Protein AF-A0A5C9C6A8-F1 (afdb_monomer_lite)

Secondary structure (DSSP, 8-state):
-PPPP--PPPPPPPP-SEEEEEETTEEEEEEEE-TTT-SEEEEE-HHHHTTT--SSTTTS---TT-EE--SSS-HHHHTTS-HHHHTTS--HHHHHHHHHHHHHTT--GGG--HHHHHHHHTT-SSTTEEEES--PPP--------HHHHHHHHHHHHTT------

Sequence (166 aa):
MTARPTKARAATYKPVDVVNVYLWGKHIGAVALDPTWGYYVFEYTPAFVSLGLEPAPLQMPVRQGGTFMFTDLPEITFKRLPAMLADTLPDDFGNALIDRYMADKGLDKSKVTALDRLAYMGNRAMGALEYKPTRSPPRHKPSAIVLSELVSQARQAVEGTLVDDT

Structure (mmCIF, N/CA/C/O backbone):
data_AF-A0A5C9C6A8-F1
#
_entry.id   AF-A0A5C9C6A8-F1
#
loop_
_atom_site.group_PDB
_atom_site.id
_atom_site.type_symbol
_atom_site.label_atom_id
_atom_site.label_alt_id
_atom_site.label_comp_id
_atom_site.label_asym_id
_atom_site.label_entity_id
_atom_site.label_seq_id
_atom_site.pdbx_PDB_ins_code
_atom_site.Cartn_x
_atom_site.Cartn_y
_atom_site.Cartn_z
_atom_site.occupancy
_atom_site.B_iso_or_equiv
_atom_site.auth_seq_id
_atom_site.auth_comp_id
_atom_site.auth_asym_id
_atom_site.auth_atom_id
_atom_site.pdbx_PDB_model_num
ATOM 1 N N . MET A 1 1 ? 11.721 12.298 -46.763 1.00 41.38 1 MET A N 1
ATOM 2 C CA . MET A 1 1 ? 12.191 12.817 -45.459 1.00 41.38 1 MET A CA 1
ATOM 3 C C . MET A 1 1 ? 11.249 12.293 -44.386 1.00 41.38 1 MET A C 1
ATOM 5 O O . MET A 1 1 ? 10.160 12.823 -44.228 1.00 41.38 1 MET A O 1
ATOM 9 N N . THR A 1 2 ? 11.598 11.184 -43.741 1.00 40.84 2 THR A N 1
ATOM 10 C CA . THR A 1 2 ? 10.798 10.563 -42.676 1.00 40.84 2 THR A CA 1
ATOM 11 C C . THR A 1 2 ? 11.138 11.225 -41.342 1.00 40.84 2 THR A C 1
ATOM 13 O O . THR A 1 2 ? 12.296 11.256 -40.930 1.00 40.84 2 THR A O 1
ATOM 16 N N . ALA A 1 3 ? 10.133 11.822 -40.701 1.00 46.69 3 ALA A N 1
ATOM 17 C CA . ALA A 1 3 ? 10.282 12.501 -39.421 1.00 46.69 3 ALA A CA 1
ATOM 18 C C . ALA A 1 3 ? 10.628 11.493 -38.312 1.00 46.69 3 ALA A C 1
ATOM 20 O O . ALA A 1 3 ? 9.967 10.469 -38.148 1.00 46.69 3 ALA A O 1
ATOM 21 N N . ARG A 1 4 ? 11.686 11.799 -37.557 1.00 36.84 4 ARG A N 1
ATOM 22 C CA . ARG A 1 4 ? 12.142 11.048 -36.382 1.00 36.84 4 ARG A CA 1
ATOM 23 C C . ARG A 1 4 ? 11.081 11.178 -35.275 1.00 36.84 4 ARG A C 1
ATOM 25 O O . ARG A 1 4 ? 10.682 12.310 -35.000 1.00 36.84 4 ARG A O 1
ATOM 32 N N . PRO A 1 5 ? 10.621 10.093 -34.628 1.00 44.72 5 PRO A N 1
ATOM 33 C CA . PRO A 1 5 ? 9.641 10.212 -33.556 1.00 44.72 5 PRO A CA 1
ATOM 34 C C . PRO A 1 5 ? 10.267 10.954 -32.369 1.00 44.72 5 PRO A C 1
ATOM 36 O O . PRO A 1 5 ? 11.330 10.586 -31.864 1.00 44.72 5 PRO A O 1
ATOM 39 N N . THR A 1 6 ? 9.619 12.036 -31.948 1.00 43.19 6 THR A N 1
ATOM 40 C CA . THR A 1 6 ? 10.029 12.864 -30.813 1.00 43.19 6 THR A CA 1
ATOM 41 C C . THR A 1 6 ? 9.919 12.041 -29.531 1.00 43.19 6 THR A C 1
ATOM 43 O O . THR A 1 6 ? 8.824 11.647 -29.132 1.00 43.19 6 THR A O 1
ATOM 46 N N . LYS A 1 7 ? 11.059 11.756 -28.889 1.00 47.38 7 LYS A N 1
ATOM 47 C CA . LYS A 1 7 ? 11.141 11.026 -27.616 1.00 47.38 7 LYS A CA 1
ATOM 48 C C . LYS A 1 7 ? 10.287 11.765 -26.576 1.00 47.38 7 LYS A C 1
ATOM 50 O O . LYS A 1 7 ? 10.597 12.903 -26.225 1.00 47.38 7 LYS A O 1
ATOM 55 N N . ALA A 1 8 ? 9.191 11.149 -26.131 1.00 48.66 8 ALA A N 1
ATOM 56 C CA . ALA A 1 8 ? 8.322 11.728 -25.113 1.00 48.66 8 ALA A CA 1
ATOM 57 C C . ALA A 1 8 ? 9.151 12.013 -23.852 1.00 48.66 8 ALA A C 1
ATOM 59 O O . ALA A 1 8 ? 9.878 11.147 -23.364 1.00 48.66 8 ALA A O 1
ATOM 60 N N . ARG A 1 9 ? 9.082 13.252 -23.358 1.00 47.00 9 ARG A N 1
ATOM 61 C CA . ARG A 1 9 ? 9.788 13.704 -22.155 1.00 47.00 9 ARG A CA 1
ATOM 62 C C . ARG A 1 9 ? 9.377 12.785 -20.999 1.00 47.00 9 ARG A C 1
ATOM 64 O O . ARG A 1 9 ? 8.190 12.711 -20.686 1.00 47.00 9 ARG A O 1
ATOM 71 N N . ALA A 1 10 ? 10.328 12.056 -20.411 1.00 54.59 10 ALA A N 1
ATOM 72 C CA . ALA A 1 10 ? 10.054 11.177 -19.279 1.00 54.59 10 ALA A CA 1
ATOM 73 C C . ALA A 1 10 ? 9.423 12.011 -18.156 1.00 54.59 10 ALA A C 1
ATOM 75 O O . ALA A 1 10 ? 10.024 12.978 -17.686 1.00 54.59 10 ALA A O 1
ATOM 76 N N . ALA A 1 11 ? 8.181 11.693 -17.789 1.00 58.00 11 ALA A N 1
ATOM 77 C CA . ALA A 1 11 ? 7.506 12.349 -16.681 1.00 58.00 11 ALA A CA 1
ATOM 78 C C . ALA A 1 11 ? 8.340 12.138 -15.412 1.00 58.00 11 ALA A C 1
ATOM 80 O O . ALA A 1 11 ? 8.681 11.004 -15.083 1.00 58.00 11 ALA A O 1
ATOM 81 N N . THR A 1 12 ? 8.690 13.226 -14.726 1.00 67.38 12 THR A N 1
ATOM 82 C CA . THR A 1 12 ? 9.444 13.174 -13.472 1.00 67.38 12 THR A CA 1
ATOM 83 C C . THR A 1 12 ? 8.685 12.317 -12.465 1.00 67.38 12 THR A C 1
ATOM 85 O O . THR A 1 12 ? 7.532 12.606 -12.141 1.00 67.38 12 THR A O 1
ATOM 88 N N . TYR A 1 13 ? 9.321 11.249 -11.986 1.00 75.00 13 TYR A N 1
ATOM 89 C CA . TYR A 1 13 ? 8.756 10.403 -10.946 1.00 75.00 13 TYR A CA 1
ATOM 90 C C . TYR A 1 13 ? 8.493 11.229 -9.680 1.00 75.00 13 TYR A C 1
ATOM 92 O O . TYR A 1 13 ? 9.403 11.865 -9.150 1.00 75.00 13 TYR A O 1
ATOM 100 N N . LYS A 1 14 ? 7.254 11.221 -9.184 1.00 81.94 14 LYS A N 1
ATOM 101 C CA . LYS A 1 14 ? 6.888 11.845 -7.904 1.00 81.94 14 LYS A CA 1
ATOM 102 C C . LYS A 1 14 ? 6.821 10.746 -6.848 1.00 81.94 14 LYS A C 1
ATOM 104 O O . LYS A 1 14 ? 6.080 9.821 -7.108 1.00 81.94 14 LYS A O 1
ATOM 109 N N . PRO A 1 15 ? 7.487 10.785 -5.690 1.00 82.94 15 PRO A N 1
ATOM 110 C CA . PRO A 1 15 ? 7.317 9.763 -4.643 1.00 82.94 15 PRO A CA 1
ATOM 111 C C . PRO A 1 15 ? 5.859 9.584 -4.177 1.00 82.94 15 PRO A C 1
ATOM 113 O O . PRO A 1 15 ? 5.017 10.460 -4.411 1.00 82.94 15 PRO A O 1
ATOM 116 N N . VAL A 1 16 ? 5.525 8.422 -3.606 1.00 90.38 16 VAL A N 1
ATOM 117 C CA . VAL A 1 16 ? 4.230 8.196 -2.939 1.00 90.38 16 VAL A CA 1
ATOM 118 C C . VAL A 1 16 ? 4.396 8.364 -1.436 1.00 90.38 16 VAL A C 1
ATOM 120 O O . VAL A 1 16 ? 5.054 7.546 -0.806 1.00 90.38 16 VAL A O 1
ATOM 123 N N . ASP A 1 17 ? 3.747 9.374 -0.863 1.00 93.94 17 ASP A N 1
ATOM 124 C CA . ASP A 1 17 ? 3.800 9.612 0.588 1.00 93.94 17 ASP A CA 1
ATOM 125 C C . ASP A 1 17 ? 2.703 8.842 1.344 1.00 93.94 17 ASP A C 1
ATOM 127 O O . ASP A 1 17 ? 2.878 8.452 2.497 1.00 93.94 17 ASP A O 1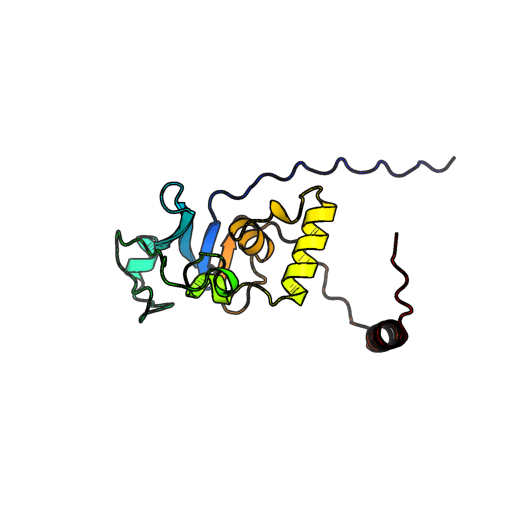
ATOM 131 N N . VAL A 1 18 ? 1.564 8.605 0.681 1.00 96.94 18 VAL A N 1
ATOM 132 C CA . VAL A 1 18 ? 0.394 7.907 1.230 1.00 96.94 18 VAL A CA 1
ATOM 133 C C . VAL A 1 18 ? -0.231 7.017 0.159 1.00 96.94 18 VAL A C 1
ATOM 135 O O . VAL A 1 18 ? -0.416 7.445 -0.986 1.00 96.94 18 VAL A O 1
ATOM 138 N N . VAL A 1 19 ? -0.609 5.798 0.544 1.00 97.88 19 VAL A N 1
ATOM 139 C CA . VAL A 1 19 ? -1.388 4.873 -0.286 1.00 97.88 19 VAL A CA 1
ATOM 140 C C . VAL A 1 19 ? -2.728 4.592 0.382 1.00 97.88 19 VAL A C 1
ATOM 142 O O . VAL A 1 19 ? -2.789 4.086 1.498 1.00 97.88 19 VAL A O 1
ATOM 145 N N . ASN A 1 20 ? -3.814 4.875 -0.330 1.00 98.00 20 ASN A N 1
ATOM 146 C CA . ASN A 1 20 ? -5.155 4.448 0.047 1.00 98.00 20 ASN A CA 1
ATOM 147 C C . ASN A 1 20 ? -5.346 2.977 -0.330 1.00 98.00 20 ASN A C 1
ATOM 149 O O . ASN A 1 20 ? -5.057 2.578 -1.463 1.00 98.00 20 ASN A O 1
ATOM 153 N N . VAL A 1 21 ? -5.874 2.200 0.605 1.00 97.62 21 VAL A N 1
ATOM 154 C CA . VAL A 1 21 ? -6.098 0.761 0.496 1.00 97.62 21 VAL A CA 1
ATOM 155 C C . VAL A 1 21 ? -7.588 0.499 0.339 1.00 97.62 21 VAL A C 1
ATOM 157 O O . VAL A 1 21 ? -8.424 1.053 1.057 1.00 97.62 21 VAL A O 1
ATOM 160 N N . TYR A 1 22 ? -7.926 -0.362 -0.608 1.00 97.25 22 TYR A N 1
ATOM 161 C CA . TYR A 1 22 ? -9.285 -0.763 -0.920 1.00 97.25 22 TYR A CA 1
ATOM 162 C C . TYR A 1 22 ? -9.414 -2.280 -0.813 1.00 97.25 22 TYR A C 1
ATOM 164 O O . TYR A 1 22 ? -8.448 -2.993 -1.052 1.00 97.25 22 TYR A O 1
ATOM 172 N N . LEU A 1 23 ? -10.609 -2.759 -0.482 1.00 95.44 23 LEU A N 1
ATOM 173 C CA . LEU A 1 23 ? -10.986 -4.169 -0.466 1.00 95.44 23 LEU A CA 1
ATOM 174 C C . LEU A 1 23 ? -12.280 -4.314 -1.265 1.00 95.44 23 LEU A C 1
ATOM 176 O O . LEU A 1 23 ? -13.295 -3.717 -0.894 1.00 95.44 23 LEU A O 1
ATOM 180 N N . TRP A 1 24 ? -12.245 -5.057 -2.374 1.00 92.88 24 TRP A N 1
ATOM 181 C CA . TRP A 1 24 ? -13.380 -5.176 -3.306 1.00 92.88 24 TRP A CA 1
ATOM 182 C C . TRP A 1 24 ? -13.968 -3.809 -3.707 1.00 92.88 24 TRP A C 1
ATOM 184 O O . TRP A 1 24 ? -15.174 -3.567 -3.606 1.00 92.88 24 TRP A O 1
ATOM 194 N N . GLY A 1 25 ? -13.103 -2.865 -4.083 1.00 93.06 25 GLY A N 1
ATOM 195 C CA . GLY A 1 25 ? -13.491 -1.495 -4.428 1.00 93.06 25 GLY A CA 1
ATOM 196 C C . GLY A 1 25 ? -13.970 -0.606 -3.267 1.00 93.06 25 GLY A C 1
ATOM 197 O O . GLY A 1 25 ? -14.219 0.581 -3.491 1.00 93.06 25 GLY A O 1
ATOM 198 N N . LYS A 1 26 ? -14.073 -1.107 -2.027 1.00 95.00 26 LYS A N 1
ATOM 199 C CA . LYS A 1 26 ? -14.412 -0.295 -0.842 1.00 95.00 26 LYS A CA 1
ATOM 200 C C . LYS A 1 26 ? -13.150 0.270 -0.209 1.00 95.00 26 LYS A C 1
ATOM 202 O O . LYS A 1 26 ? -12.217 -0.476 0.045 1.00 95.00 26 LYS A O 1
ATOM 207 N N . HIS A 1 27 ? -13.121 1.570 0.068 1.00 96.69 27 HIS A N 1
ATOM 208 C CA . HIS A 1 27 ? -11.983 2.208 0.731 1.00 96.69 27 HIS A CA 1
ATOM 209 C C . HIS A 1 27 ? -11.906 1.757 2.195 1.00 96.69 27 HIS A C 1
ATOM 211 O O . HIS A 1 27 ? -12.790 2.093 2.983 1.00 96.69 27 HIS A O 1
ATOM 217 N N . ILE A 1 28 ? -10.874 0.989 2.550 1.00 96.62 28 ILE A N 1
ATOM 218 C CA . ILE A 1 28 ? -10.753 0.407 3.892 1.00 96.62 28 ILE A CA 1
ATOM 219 C C . ILE A 1 28 ? -9.859 1.224 4.810 1.00 96.62 28 ILE A C 1
ATOM 221 O O . ILE A 1 28 ? -10.106 1.241 6.008 1.00 96.62 28 ILE A O 1
ATOM 225 N N . GLY A 1 29 ? -8.862 1.925 4.273 1.00 96.88 29 GLY A N 1
ATOM 226 C CA . GLY A 1 29 ? -7.874 2.629 5.081 1.00 96.88 29 GLY A CA 1
ATOM 227 C C . GLY A 1 29 ? -6.766 3.252 4.250 1.00 96.88 29 GLY A C 1
ATOM 228 O O . GLY A 1 29 ? -6.791 3.189 3.022 1.00 96.88 29 GLY A O 1
ATOM 229 N N . ALA A 1 30 ? -5.772 3.812 4.924 1.00 97.56 30 ALA A N 1
ATOM 230 C CA . ALA A 1 30 ? -4.583 4.365 4.290 1.00 97.56 30 ALA A CA 1
ATOM 231 C C . ALA A 1 30 ? -3.319 3.910 5.018 1.00 97.56 30 ALA A C 1
ATOM 233 O O . ALA A 1 30 ? -3.348 3.647 6.219 1.00 97.56 30 ALA A O 1
ATOM 234 N N . VAL A 1 31 ? -2.219 3.819 4.274 1.00 97.94 31 VAL A N 1
ATOM 235 C CA . VAL A 1 31 ? -0.881 3.542 4.794 1.00 97.94 31 VAL A CA 1
ATOM 236 C C . VAL A 1 31 ? 0.072 4.678 4.431 1.00 97.94 31 VAL A C 1
ATOM 238 O O . VAL A 1 31 ? 0.068 5.163 3.296 1.00 97.94 31 VAL A O 1
ATOM 241 N N . ALA A 1 32 ? 0.885 5.097 5.396 1.00 97.62 32 ALA A N 1
ATOM 242 C CA . ALA A 1 32 ? 1.885 6.152 5.252 1.00 97.62 32 ALA A CA 1
ATOM 243 C C . ALA A 1 32 ? 3.138 5.817 6.069 1.00 97.62 32 ALA A C 1
ATOM 245 O O . ALA A 1 32 ? 3.083 4.995 6.983 1.00 97.62 32 ALA A O 1
ATOM 246 N N . LEU A 1 33 ? 4.274 6.428 5.736 1.00 96.88 33 LEU A N 1
ATOM 247 C CA . LEU A 1 33 ? 5.496 6.289 6.530 1.00 96.88 33 LEU A CA 1
ATOM 248 C C . LEU A 1 33 ? 5.416 7.186 7.771 1.00 96.88 33 LEU A C 1
ATOM 250 O O . LEU A 1 33 ? 5.197 8.390 7.639 1.00 96.88 33 LEU A O 1
ATOM 254 N N . ASP A 1 34 ? 5.654 6.625 8.954 1.00 96.06 34 ASP A N 1
ATOM 255 C CA . ASP A 1 34 ? 5.894 7.420 10.154 1.00 96.06 34 ASP A CA 1
ATOM 256 C C . ASP A 1 34 ? 7.356 7.904 10.166 1.00 96.06 34 ASP A C 1
ATOM 258 O O . ASP A 1 34 ? 8.276 7.079 10.143 1.00 96.06 34 ASP A O 1
ATOM 262 N N . PRO A 1 35 ? 7.612 9.225 10.180 1.00 93.00 35 PRO A N 1
ATOM 263 C CA . PRO A 1 35 ? 8.966 9.764 10.083 1.00 93.00 35 PRO A CA 1
ATOM 264 C C . PRO A 1 35 ? 9.779 9.599 11.373 1.00 93.00 35 PRO A C 1
ATOM 266 O O . PRO A 1 35 ? 11.003 9.707 11.330 1.00 93.00 35 PRO A O 1
ATOM 269 N N . THR A 1 36 ? 9.128 9.369 12.515 1.00 93.88 36 THR A N 1
ATOM 270 C CA . THR A 1 36 ? 9.791 9.193 13.810 1.00 93.88 36 THR A CA 1
ATOM 271 C C . THR A 1 36 ? 10.318 7.772 13.957 1.00 93.88 36 THR A C 1
ATOM 273 O O . THR A 1 36 ? 11.457 7.579 14.377 1.00 93.88 36 THR A O 1
ATOM 276 N N . TRP A 1 37 ? 9.511 6.784 13.581 1.00 92.88 37 TRP A N 1
ATOM 277 C CA . TRP A 1 37 ? 9.854 5.371 13.716 1.00 92.88 37 TRP A CA 1
ATOM 278 C C . TRP A 1 37 ? 10.497 4.789 12.455 1.00 92.88 37 TRP A C 1
ATOM 280 O O . TRP A 1 37 ? 11.251 3.822 12.542 1.00 92.88 37 TRP A O 1
ATOM 290 N N . GLY A 1 38 ? 10.221 5.356 11.278 1.00 94.69 38 GLY A N 1
ATOM 291 C CA . GLY A 1 38 ? 10.692 4.825 9.996 1.00 94.69 38 GLY A CA 1
ATOM 292 C C . GLY A 1 38 ? 9.954 3.560 9.539 1.00 94.69 38 GLY A C 1
ATOM 293 O O . GLY A 1 38 ? 10.465 2.842 8.673 1.00 94.69 38 GLY A O 1
ATOM 294 N N . TYR A 1 39 ? 8.774 3.295 10.111 1.00 96.56 39 TYR A N 1
ATOM 295 C CA . TYR A 1 39 ? 7.878 2.183 9.781 1.00 96.56 39 TYR A CA 1
ATOM 296 C C . TYR A 1 39 ? 6.589 2.692 9.147 1.00 96.56 39 TYR A C 1
ATOM 298 O O . TYR A 1 39 ? 6.176 3.830 9.370 1.00 96.56 39 TYR A O 1
ATOM 306 N N . TYR A 1 40 ? 5.941 1.842 8.353 1.00 97.62 40 TYR A N 1
ATOM 307 C CA . TYR A 1 40 ? 4.659 2.198 7.768 1.00 97.62 40 TYR A CA 1
ATOM 308 C C . TYR A 1 40 ? 3.528 1.950 8.760 1.00 97.62 40 TYR A C 1
ATOM 310 O O . TYR A 1 40 ? 3.436 0.891 9.384 1.00 97.62 40 TYR A O 1
ATOM 318 N N . VAL A 1 41 ? 2.645 2.934 8.854 1.00 97.44 41 VAL A N 1
ATOM 319 C CA . VAL A 1 41 ? 1.483 2.933 9.731 1.00 97.44 41 VAL A CA 1
ATOM 320 C C . VAL A 1 41 ? 0.238 2.842 8.874 1.00 97.44 41 VAL A C 1
ATOM 322 O O . VAL A 1 41 ? 0.092 3.596 7.912 1.00 97.44 41 VAL A O 1
ATOM 325 N N . PHE A 1 42 ? -0.653 1.921 9.224 1.00 97.56 42 PHE A N 1
ATOM 326 C CA . PHE A 1 42 ? -1.958 1.782 8.592 1.00 97.56 42 PHE A CA 1
ATOM 327 C C . PHE A 1 42 ? -3.082 2.167 9.554 1.00 97.56 42 PHE A C 1
ATOM 329 O O . PHE A 1 42 ? -3.036 1.829 10.736 1.00 97.56 42 PHE A O 1
ATOM 336 N N . GLU A 1 43 ? -4.115 2.822 9.032 1.00 97.06 43 GLU A N 1
ATOM 337 C CA . GLU A 1 43 ? -5.333 3.157 9.770 1.00 97.06 43 GLU A CA 1
ATOM 338 C C . GLU A 1 43 ? -6.575 2.819 8.938 1.00 97.06 43 GLU A C 1
ATOM 340 O O . GLU A 1 43 ? -6.640 3.137 7.745 1.00 97.06 43 GLU A O 1
ATOM 345 N N . TYR A 1 44 ? -7.571 2.188 9.571 1.00 97.00 44 TYR A N 1
ATOM 346 C CA . TYR A 1 44 ? -8.870 1.940 8.946 1.00 97.00 44 TYR A CA 1
ATOM 347 C C . TYR A 1 44 ? -9.711 3.215 8.882 1.00 97.00 44 TYR A C 1
ATOM 349 O O . TYR A 1 44 ? -9.730 4.026 9.806 1.00 97.00 44 TYR A O 1
ATOM 357 N N . THR A 1 45 ? -10.501 3.362 7.822 1.00 95.81 45 THR A N 1
ATOM 358 C CA . THR A 1 45 ? -11.457 4.467 7.743 1.00 95.81 45 THR A CA 1
ATOM 359 C C . THR A 1 45 ? -12.630 4.260 8.706 1.00 95.81 45 THR A C 1
ATOM 361 O O . THR A 1 45 ? -13.106 3.130 8.860 1.00 95.81 45 THR A O 1
ATOM 364 N N . PRO A 1 46 ? -13.207 5.340 9.269 1.00 93.25 46 PRO A N 1
ATOM 365 C CA . PRO A 1 46 ? -14.424 5.239 10.078 1.00 93.25 46 PRO A CA 1
ATOM 366 C C . PRO A 1 46 ? -15.589 4.564 9.338 1.00 93.25 46 PRO A C 1
ATOM 368 O O . PRO A 1 46 ? -16.381 3.847 9.942 1.00 93.25 46 PRO A O 1
ATOM 371 N N . ALA A 1 47 ? -15.671 4.757 8.016 1.00 92.88 47 ALA A N 1
ATOM 372 C CA . ALA A 1 47 ? -16.695 4.149 7.170 1.00 92.88 47 ALA A CA 1
ATOM 373 C C . ALA A 1 47 ? -16.529 2.629 7.010 1.00 92.88 47 ALA A C 1
ATOM 375 O O . ALA A 1 47 ? -17.516 1.936 6.791 1.00 92.88 47 ALA A O 1
ATOM 376 N N . PHE A 1 48 ? -15.304 2.106 7.094 1.00 94.25 48 PHE A N 1
ATOM 377 C CA . PHE A 1 48 ? -15.060 0.666 7.040 1.00 94.25 48 PHE A CA 1
ATOM 378 C C . PHE A 1 48 ? -15.329 -0.006 8.388 1.00 94.25 48 PHE A C 1
ATOM 380 O O . PHE A 1 48 ? -15.886 -1.100 8.422 1.00 94.25 48 PHE A O 1
ATOM 387 N N . VAL A 1 49 ? -15.018 0.680 9.495 1.00 91.19 49 VAL A N 1
ATOM 388 C CA . VAL A 1 49 ? -15.270 0.181 10.858 1.00 91.19 49 VAL A CA 1
ATOM 389 C C . VAL A 1 49 ? -16.748 -0.154 11.084 1.00 91.19 49 VAL A C 1
ATOM 391 O O . VAL A 1 49 ? -17.061 -1.144 11.737 1.00 91.19 49 VAL A O 1
ATOM 394 N N . SER A 1 50 ? -17.673 0.604 10.489 1.00 89.94 50 SER A N 1
ATOM 395 C CA . SER A 1 50 ? -19.112 0.340 10.613 1.00 89.94 50 SER A CA 1
ATOM 396 C C . SER A 1 50 ? -19.618 -0.870 9.815 1.00 89.94 50 SER A C 1
ATOM 398 O O . SER A 1 50 ? -20.766 -1.271 10.001 1.00 89.94 50 SER A O 1
ATOM 400 N N . LEU A 1 51 ? -18.800 -1.469 8.939 1.00 90.25 51 LEU A N 1
ATOM 401 C CA . LEU A 1 51 ? -19.202 -2.613 8.109 1.00 90.25 51 LEU A CA 1
ATOM 402 C C . LEU A 1 51 ? -19.074 -3.967 8.820 1.00 90.25 51 LEU A C 1
ATOM 404 O O . LEU A 1 51 ? -19.606 -4.951 8.311 1.00 90.25 51 LEU A O 1
ATOM 408 N N . GLY A 1 52 ? -18.365 -4.038 9.953 1.00 86.81 52 GLY A N 1
ATOM 409 C CA . GLY A 1 52 ? -18.163 -5.284 10.705 1.00 86.81 52 GLY A CA 1
ATOM 410 C C . GLY A 1 52 ? -17.359 -6.360 9.960 1.00 86.81 52 GLY A C 1
ATOM 411 O O . GLY A 1 52 ? -17.457 -7.539 10.291 1.00 86.81 52 GLY A O 1
ATOM 412 N N . LEU A 1 53 ? -16.602 -5.975 8.928 1.00 91.81 53 LEU A N 1
ATOM 413 C CA . LEU A 1 53 ? -15.685 -6.861 8.210 1.00 91.81 53 LEU A CA 1
ATOM 414 C C . LEU A 1 53 ? -14.316 -6.840 8.883 1.00 91.81 53 LEU A C 1
ATOM 416 O O . LEU A 1 53 ? -13.862 -5.782 9.295 1.00 91.81 53 LEU A O 1
ATOM 420 N N . GLU A 1 54 ? -13.634 -7.982 8.907 1.00 93.06 54 GLU A N 1
ATOM 421 C CA . GLU A 1 54 ? -12.337 -8.144 9.570 1.00 93.06 54 GLU A CA 1
ATOM 422 C C . GLU A 1 54 ? -11.316 -8.748 8.593 1.00 93.06 54 GLU A C 1
ATOM 424 O O . GLU A 1 54 ? -11.244 -9.972 8.462 1.00 93.06 54 GLU A O 1
ATOM 429 N N . PRO A 1 55 ? -10.533 -7.926 7.866 1.00 92.12 55 PRO A N 1
ATOM 430 C CA . PRO A 1 55 ? -9.543 -8.429 6.910 1.00 92.12 55 PRO A CA 1
ATOM 431 C C . PRO A 1 55 ? -8.398 -9.204 7.571 1.00 92.12 55 PRO A C 1
ATOM 433 O O . PRO A 1 55 ? -7.868 -10.146 6.990 1.00 92.12 55 PRO A O 1
ATOM 436 N N . ALA A 1 56 ? -8.013 -8.806 8.785 1.00 92.81 56 ALA A N 1
ATOM 437 C CA . ALA A 1 56 ? -6.909 -9.397 9.534 1.00 92.81 56 ALA A CA 1
ATOM 438 C C . ALA A 1 56 ? -7.220 -9.400 11.047 1.00 92.81 56 ALA A C 1
ATOM 440 O O . ALA A 1 56 ? -6.546 -8.712 11.810 1.00 92.81 56 ALA A O 1
ATOM 441 N N . PRO A 1 57 ? -8.214 -10.182 11.514 1.00 91.88 57 PRO A N 1
ATOM 442 C CA . PRO A 1 57 ? -8.775 -10.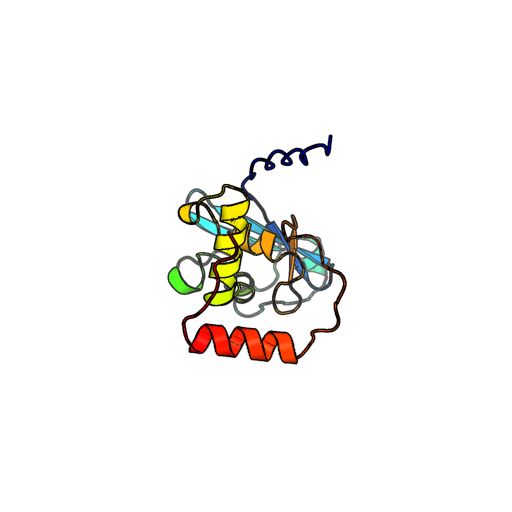079 12.870 1.00 91.88 57 PRO A CA 1
ATOM 443 C C . PRO A 1 57 ? -7.760 -10.319 13.994 1.00 91.88 57 PRO A C 1
ATOM 445 O O . PRO A 1 57 ? -7.891 -9.765 15.080 1.00 91.88 57 PRO A O 1
ATOM 448 N N . LEU A 1 58 ? -6.744 -11.152 13.748 1.00 91.81 58 LEU A N 1
ATOM 449 C CA . LEU A 1 58 ? -5.756 -11.517 14.767 1.00 91.81 58 LEU A CA 1
ATOM 450 C C . LEU A 1 58 ? -4.682 -10.444 14.973 1.00 91.81 58 LEU A C 1
ATOM 452 O O . LEU A 1 58 ? -4.190 -10.273 16.083 1.00 91.81 58 LEU A O 1
ATOM 456 N N . GLN A 1 59 ? -4.292 -9.749 13.906 1.00 91.38 59 GLN A N 1
ATOM 457 C CA . GLN A 1 59 ? -3.159 -8.816 13.921 1.00 91.38 59 GLN A CA 1
ATOM 458 C C . GLN A 1 59 ? -3.611 -7.360 13.820 1.00 91.38 59 GLN A C 1
ATOM 460 O O . GLN A 1 59 ? -2.990 -6.470 14.393 1.00 91.38 59 GLN A O 1
ATOM 465 N N . MET A 1 60 ? -4.688 -7.110 13.078 1.00 93.81 60 MET A N 1
ATOM 466 C CA . MET A 1 60 ? -5.214 -5.785 12.767 1.00 93.81 60 MET A CA 1
ATOM 467 C C . MET A 1 60 ? -6.746 -5.752 12.926 1.00 93.81 60 MET A C 1
ATOM 469 O O . MET A 1 60 ? -7.443 -5.502 11.935 1.00 93.81 60 MET A O 1
ATOM 473 N N . PRO A 1 61 ? -7.278 -6.015 14.140 1.00 93.50 61 PRO A N 1
ATOM 474 C CA . PRO A 1 61 ? -8.717 -5.993 14.397 1.00 93.50 61 PRO A CA 1
ATOM 475 C C . PRO A 1 61 ? -9.305 -4.615 14.094 1.00 93.50 61 PRO A C 1
ATOM 477 O O . PRO A 1 61 ? -8.763 -3.591 14.523 1.00 93.50 61 PRO A O 1
ATOM 480 N N . VAL A 1 62 ? -10.409 -4.573 13.357 1.00 93.88 62 VAL A N 1
ATOM 481 C CA . VAL A 1 62 ? -11.006 -3.327 12.878 1.00 93.88 62 VAL A CA 1
ATOM 482 C C . VAL A 1 62 ? -11.578 -2.525 14.048 1.00 93.88 62 VAL A C 1
ATOM 484 O O . VAL A 1 62 ? -12.514 -2.927 14.732 1.00 93.88 62 VAL A O 1
ATOM 487 N N . ARG A 1 63 ? -10.999 -1.343 14.288 1.00 91.25 63 ARG A N 1
ATOM 488 C CA . ARG A 1 63 ? -11.371 -0.446 15.391 1.00 91.25 63 ARG A CA 1
ATOM 489 C C . ARG A 1 63 ? -11.206 1.017 14.998 1.00 91.25 63 ARG A C 1
ATOM 491 O O . ARG A 1 63 ? -10.330 1.360 14.207 1.00 91.25 63 ARG A O 1
ATOM 498 N N . GLN A 1 64 ? -12.029 1.885 15.578 1.00 85.12 64 GLN A N 1
ATOM 499 C CA . GLN A 1 64 ? -11.966 3.325 15.333 1.00 85.12 64 GLN A CA 1
ATOM 500 C C . GLN A 1 64 ? -10.763 3.961 16.047 1.00 85.12 64 GLN A C 1
ATOM 502 O O . GLN A 1 64 ? -10.500 3.651 17.208 1.00 85.12 64 GLN A O 1
ATOM 507 N N . GLY A 1 65 ? -10.050 4.861 15.359 1.00 80.62 65 GLY A N 1
ATOM 508 C CA . GLY A 1 65 ? -8.929 5.628 15.923 1.00 80.62 65 GLY A CA 1
ATOM 509 C C . GLY A 1 65 ? -7.702 4.789 16.294 1.00 80.62 65 GLY A C 1
ATOM 510 O O . GLY A 1 65 ? -6.852 5.242 17.057 1.00 80.62 65 GLY A O 1
ATOM 511 N N . GLY A 1 66 ? -7.625 3.547 15.805 1.00 88.06 66 GLY A N 1
ATOM 512 C CA . GLY A 1 66 ? -6.487 2.663 16.010 1.00 88.06 66 GLY A CA 1
ATOM 513 C C . GLY A 1 66 ? -5.549 2.678 14.811 1.00 88.06 66 GLY A C 1
ATOM 514 O O . GLY A 1 66 ? -5.958 2.333 13.706 1.00 88.06 66 GLY A O 1
ATOM 515 N N . THR A 1 67 ? -4.282 3.001 15.052 1.00 94.06 67 THR A N 1
ATOM 516 C CA . THR A 1 67 ? -3.202 2.802 14.085 1.00 94.06 67 THR A CA 1
ATOM 517 C C . THR A 1 67 ? -2.548 1.434 14.277 1.00 94.06 67 THR A C 1
ATOM 519 O O . THR A 1 67 ? -2.525 0.878 15.381 1.00 94.06 67 THR A O 1
ATOM 522 N N . PHE A 1 68 ? -2.025 0.880 13.185 1.00 96.00 68 PHE A N 1
ATOM 523 C CA . PHE A 1 68 ? -1.311 -0.392 13.155 1.00 96.00 68 PHE A CA 1
ATOM 524 C C . PHE A 1 68 ? 0.097 -0.172 12.616 1.00 96.00 68 PHE A C 1
ATOM 526 O O . PHE A 1 68 ? 0.275 0.214 11.461 1.00 96.00 68 PHE A O 1
ATOM 533 N N . MET A 1 69 ? 1.081 -0.440 13.469 1.00 95.88 69 MET A N 1
ATOM 534 C CA . MET A 1 69 ? 2.508 -0.367 13.177 1.00 95.88 69 MET A CA 1
ATOM 535 C C . MET A 1 69 ? 3.177 -1.588 13.799 1.00 95.88 69 MET A C 1
ATOM 537 O O . MET A 1 69 ? 2.863 -1.950 14.930 1.00 95.88 69 MET A O 1
ATOM 541 N N . PHE A 1 70 ? 4.085 -2.221 13.063 1.00 94.94 70 PHE A N 1
ATOM 542 C CA . PHE A 1 70 ? 4.718 -3.468 13.482 1.00 94.94 70 PHE A CA 1
ATOM 543 C C . PHE A 1 70 ? 6.239 -3.335 13.401 1.00 94.94 70 PHE A C 1
ATOM 545 O O . PHE A 1 70 ? 6.834 -3.571 12.352 1.00 94.94 70 PHE A O 1
ATOM 552 N N . THR A 1 71 ? 6.862 -2.943 14.512 1.00 94.38 71 THR A N 1
ATOM 553 C CA . THR A 1 71 ? 8.318 -2.738 14.610 1.00 94.38 71 THR A CA 1
ATOM 554 C C . THR A 1 71 ? 9.100 -4.030 14.823 1.00 94.38 71 THR A C 1
ATOM 556 O O . THR A 1 71 ? 10.296 -4.070 14.561 1.00 94.38 71 THR A O 1
ATOM 559 N N . ASP A 1 72 ? 8.424 -5.089 15.272 1.00 94.19 72 ASP A N 1
ATOM 560 C CA . ASP A 1 72 ? 9.056 -6.361 15.639 1.00 94.19 72 ASP A CA 1
ATOM 561 C C . ASP A 1 72 ? 9.112 -7.360 14.466 1.00 94.19 72 ASP A C 1
ATOM 563 O O . ASP A 1 72 ? 9.656 -8.458 14.594 1.00 94.19 72 ASP A O 1
ATOM 567 N N . LEU A 1 73 ? 8.537 -7.003 13.309 1.00 93.19 73 LEU A N 1
ATOM 568 C CA . LEU A 1 73 ? 8.536 -7.851 12.117 1.00 93.19 73 LEU A CA 1
ATOM 569 C C . LEU A 1 73 ? 9.868 -7.745 11.350 1.00 93.19 73 LEU A C 1
ATOM 571 O O . LEU A 1 73 ? 10.376 -6.638 11.164 1.00 93.19 73 LEU A O 1
ATOM 575 N N . PRO A 1 74 ? 10.411 -8.860 10.816 1.00 94.12 74 PRO A N 1
ATOM 576 C CA . PRO A 1 74 ? 11.639 -8.833 10.026 1.00 94.12 74 PRO A CA 1
ATOM 577 C C . PRO A 1 74 ? 11.547 -7.900 8.811 1.00 94.12 74 PRO A C 1
ATOM 579 O O . PRO A 1 74 ? 10.740 -8.111 7.901 1.00 94.12 74 PRO A O 1
ATOM 582 N N . GLU A 1 75 ? 12.427 -6.898 8.753 1.00 92.81 75 GLU A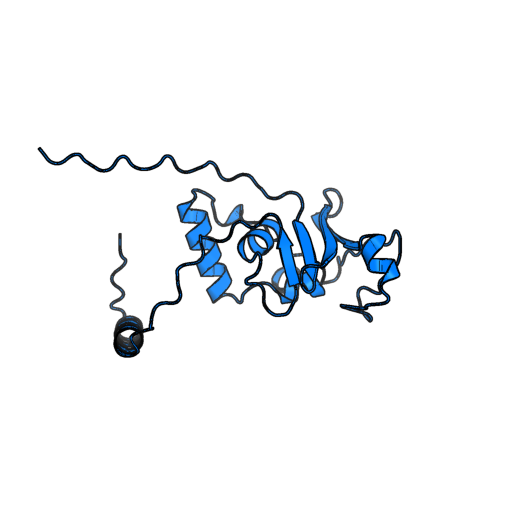 N 1
ATOM 583 C CA . GLU A 1 75 ? 12.425 -5.886 7.690 1.00 92.81 75 GLU A CA 1
ATOM 584 C C . GLU A 1 75 ? 12.606 -6.489 6.291 1.00 92.81 75 GLU A C 1
ATOM 586 O O . GLU A 1 75 ? 11.949 -6.058 5.343 1.00 92.81 75 GLU A O 1
ATOM 591 N N . ILE A 1 76 ? 13.464 -7.504 6.156 1.00 90.25 76 ILE A N 1
ATOM 592 C CA . ILE A 1 76 ? 13.756 -8.143 4.865 1.00 90.25 76 ILE A CA 1
ATOM 593 C C . ILE A 1 76 ? 12.474 -8.693 4.231 1.00 90.25 76 ILE A C 1
ATOM 595 O O . ILE A 1 76 ? 12.282 -8.525 3.026 1.00 90.25 76 ILE A O 1
ATOM 599 N N . THR A 1 77 ? 11.595 -9.288 5.038 1.00 89.19 77 THR A N 1
ATOM 600 C CA . THR A 1 77 ? 10.357 -9.926 4.582 1.00 89.19 77 THR A CA 1
ATOM 601 C C . THR A 1 77 ? 9.227 -8.913 4.442 1.00 89.19 77 THR A C 1
ATOM 603 O O . THR A 1 77 ? 8.595 -8.831 3.396 1.00 89.19 77 THR A O 1
ATOM 606 N N . PHE A 1 78 ? 8.994 -8.103 5.475 1.00 93.38 78 PHE A N 1
ATOM 607 C CA . PHE A 1 78 ? 7.806 -7.250 5.549 1.00 93.38 78 PHE A CA 1
ATOM 608 C C . PHE A 1 78 ? 8.015 -5.852 4.970 1.00 93.38 78 PHE A C 1
ATOM 610 O O . PHE A 1 78 ? 7.059 -5.096 4.830 1.00 93.38 78 PHE A O 1
ATOM 617 N N . LYS A 1 79 ? 9.258 -5.466 4.653 1.00 94.00 79 LYS A N 1
ATOM 618 C CA . LYS A 1 79 ? 9.610 -4.125 4.151 1.00 94.00 79 LYS A CA 1
ATOM 619 C C . LYS A 1 79 ? 9.059 -3.000 5.041 1.00 94.00 79 LYS A C 1
ATOM 621 O O . LYS A 1 79 ? 8.674 -1.943 4.544 1.00 94.00 79 LYS A O 1
ATOM 626 N N . ARG A 1 80 ? 9.007 -3.254 6.358 1.00 96.06 80 ARG A N 1
ATOM 627 C CA . ARG A 1 80 ? 8.439 -2.379 7.404 1.00 96.06 80 ARG A CA 1
ATOM 628 C C . ARG A 1 80 ? 6.938 -2.081 7.261 1.00 96.06 80 ARG A C 1
ATOM 630 O O . ARG A 1 80 ? 6.440 -1.163 7.913 1.00 96.06 80 ARG A O 1
ATOM 637 N N . LEU A 1 81 ? 6.227 -2.805 6.395 1.00 96.50 81 LEU A N 1
ATOM 638 C CA . LEU A 1 81 ? 4.779 -2.702 6.235 1.00 96.50 81 LEU A CA 1
ATOM 639 C C . LEU A 1 81 ? 4.043 -3.545 7.285 1.00 96.50 81 LEU A C 1
ATOM 641 O O . LEU A 1 81 ? 4.551 -4.582 7.718 1.00 96.50 81 LEU A O 1
ATOM 645 N N . PRO A 1 82 ? 2.799 -3.167 7.627 1.00 95.88 82 PRO A N 1
ATOM 646 C CA . PRO A 1 82 ? 1.860 -4.074 8.270 1.00 95.88 82 PRO A CA 1
ATOM 647 C C . PRO A 1 82 ? 1.711 -5.383 7.488 1.00 95.88 82 PRO A C 1
ATOM 649 O O . PRO A 1 82 ? 1.640 -5.368 6.256 1.00 95.88 82 PRO A O 1
ATOM 652 N N . ALA A 1 83 ? 1.620 -6.506 8.207 1.00 92.19 83 ALA A N 1
ATOM 653 C CA . ALA A 1 83 ? 1.659 -7.853 7.631 1.00 92.19 83 ALA A CA 1
ATOM 654 C C . ALA A 1 83 ? 0.646 -8.067 6.493 1.00 92.19 83 ALA A C 1
ATOM 656 O O . ALA A 1 83 ? 1.020 -8.544 5.426 1.00 92.19 83 ALA A O 1
ATOM 657 N N . MET A 1 84 ? -0.599 -7.617 6.679 1.00 94.12 84 MET A N 1
ATOM 658 C CA . MET A 1 84 ? -1.659 -7.702 5.665 1.00 94.12 84 MET A CA 1
ATOM 659 C C . MET A 1 84 ? -1.285 -7.021 4.339 1.00 94.12 84 MET A C 1
ATOM 661 O O . MET A 1 84 ? -1.678 -7.481 3.273 1.00 94.12 84 MET A O 1
ATOM 665 N N . LEU A 1 85 ? -0.552 -5.905 4.386 1.00 95.44 85 LEU A N 1
ATOM 666 C CA . LEU A 1 85 ? -0.157 -5.175 3.180 1.00 95.44 85 LEU A CA 1
ATOM 667 C C . LEU A 1 85 ? 1.085 -5.792 2.540 1.00 95.44 85 LEU A C 1
ATOM 669 O O . LEU A 1 85 ? 1.164 -5.864 1.315 1.00 95.44 85 LEU A O 1
ATOM 673 N N . ALA A 1 86 ? 2.033 -6.248 3.361 1.00 93.81 86 ALA A N 1
ATOM 674 C CA . ALA A 1 86 ? 3.245 -6.912 2.892 1.00 93.81 86 ALA A CA 1
ATOM 675 C C . ALA A 1 86 ? 2.939 -8.190 2.095 1.00 93.81 86 ALA A C 1
ATOM 677 O O . ALA A 1 86 ? 3.607 -8.446 1.100 1.00 93.81 86 ALA A O 1
ATOM 678 N N . ASP A 1 87 ? 1.899 -8.934 2.482 1.00 91.06 87 ASP A N 1
ATOM 679 C CA . ASP A 1 87 ? 1.473 -10.179 1.822 1.00 91.06 87 ASP A CA 1
ATOM 680 C C . ASP A 1 87 ? 1.049 -9.983 0.353 1.00 91.06 87 ASP A C 1
ATOM 682 O O . ASP A 1 87 ? 1.070 -10.905 -0.455 1.00 91.06 87 ASP A O 1
ATOM 686 N N . THR A 1 88 ? 0.702 -8.751 -0.028 1.00 91.44 88 THR A N 1
ATOM 687 C CA . THR A 1 88 ? 0.325 -8.420 -1.411 1.00 91.44 88 THR A CA 1
ATOM 688 C C . THR A 1 88 ? 1.501 -8.061 -2.312 1.00 91.44 88 THR A C 1
ATOM 690 O O . THR A 1 88 ? 1.316 -7.902 -3.527 1.00 91.44 88 THR A O 1
ATOM 693 N N . LEU A 1 89 ? 2.691 -7.868 -1.732 1.00 91.44 89 LEU A N 1
ATOM 694 C CA . LEU A 1 89 ? 3.879 -7.532 -2.500 1.00 91.44 89 LEU A CA 1
ATOM 695 C C . LEU A 1 89 ? 4.271 -8.712 -3.401 1.00 91.44 89 LEU A C 1
ATOM 697 O O . LEU A 1 89 ? 4.089 -9.868 -3.024 1.00 91.44 89 LEU A O 1
ATOM 701 N N . PRO A 1 90 ? 4.832 -8.443 -4.591 1.00 89.62 90 PRO A N 1
ATOM 702 C CA . PRO A 1 90 ? 5.366 -9.505 -5.431 1.00 89.62 90 PRO A CA 1
ATOM 703 C C . PRO A 1 90 ? 6.504 -10.272 -4.762 1.00 89.62 90 PRO A C 1
ATOM 705 O O . PRO A 1 90 ? 7.164 -9.769 -3.849 1.00 89.62 90 PRO A O 1
ATOM 708 N N . ASP A 1 91 ? 6.786 -11.449 -5.311 1.00 90.44 91 ASP A N 1
ATOM 709 C CA . ASP A 1 91 ? 8.000 -12.211 -5.033 1.00 90.44 91 ASP A CA 1
ATOM 710 C C . ASP A 1 91 ? 9.266 -11.502 -5.558 1.00 90.44 91 ASP A C 1
ATOM 712 O O . ASP A 1 91 ? 9.219 -10.404 -6.123 1.00 90.44 91 ASP A O 1
ATOM 716 N N . ASP A 1 92 ? 10.435 -12.112 -5.363 1.00 89.25 92 ASP A N 1
ATOM 717 C CA . ASP A 1 92 ? 11.717 -11.518 -5.765 1.00 89.25 92 ASP A CA 1
ATOM 718 C C . ASP A 1 92 ? 11.793 -11.228 -7.271 1.00 89.25 92 ASP A C 1
ATOM 720 O O . ASP A 1 92 ? 12.300 -10.177 -7.676 1.00 89.25 92 ASP A O 1
ATOM 724 N N . PHE A 1 93 ? 11.234 -12.110 -8.104 1.00 89.06 93 PHE A N 1
ATOM 725 C CA . PHE A 1 93 ? 11.187 -11.904 -9.549 1.00 89.06 93 PHE A CA 1
ATOM 726 C C . PHE A 1 93 ? 10.281 -10.723 -9.919 1.00 89.06 93 PHE A C 1
ATOM 728 O O . PHE A 1 93 ? 10.695 -9.822 -10.653 1.00 89.06 93 PHE A O 1
ATOM 735 N N . GLY A 1 94 ? 9.069 -10.665 -9.366 1.00 89.94 94 GLY A N 1
ATOM 736 C CA . GLY A 1 94 ? 8.157 -9.546 -9.571 1.00 89.94 94 GLY A CA 1
ATOM 737 C C . GLY A 1 94 ? 8.740 -8.226 -9.064 1.00 89.94 94 GLY A C 1
ATOM 738 O O . GLY A 1 94 ? 8.615 -7.198 -9.731 1.00 89.94 94 GLY A O 1
ATOM 739 N N . ASN A 1 95 ? 9.459 -8.245 -7.940 1.00 90.81 95 ASN A N 1
ATOM 740 C CA . ASN A 1 95 ? 10.163 -7.070 -7.439 1.00 90.81 95 ASN A CA 1
ATOM 741 C C . ASN A 1 95 ? 11.260 -6.594 -8.399 1.00 90.81 95 ASN A C 1
ATOM 743 O O . ASN A 1 95 ? 11.391 -5.381 -8.576 1.00 90.81 95 ASN A O 1
ATOM 747 N N . ALA A 1 96 ? 11.988 -7.507 -9.050 1.00 91.06 96 ALA A N 1
ATOM 748 C CA . ALA A 1 96 ? 12.980 -7.165 -10.070 1.00 91.06 96 ALA A CA 1
ATOM 749 C C . ALA A 1 96 ? 12.341 -6.529 -11.319 1.00 91.06 96 ALA A C 1
ATOM 751 O O . ALA A 1 96 ? 12.879 -5.563 -11.864 1.00 91.06 96 ALA A O 1
ATOM 752 N N . LEU A 1 97 ? 11.160 -7.001 -11.738 1.00 90.69 97 LEU A N 1
ATOM 753 C CA . LEU A 1 97 ? 10.405 -6.383 -12.837 1.00 90.69 97 LEU A CA 1
ATOM 754 C C . LEU A 1 97 ? 9.940 -4.963 -12.492 1.00 90.69 97 LEU A C 1
ATOM 756 O O . LEU A 1 97 ? 10.013 -4.063 -13.333 1.00 90.69 97 LEU A O 1
ATOM 760 N N . ILE A 1 98 ? 9.497 -4.741 -11.251 1.00 91.06 98 ILE A N 1
ATOM 761 C CA . ILE A 1 98 ? 9.154 -3.398 -10.765 1.00 91.06 98 ILE A CA 1
ATOM 762 C C . ILE A 1 98 ? 10.388 -2.498 -10.774 1.00 91.06 98 ILE A C 1
ATOM 764 O O . ILE A 1 98 ? 10.302 -1.371 -11.259 1.00 91.06 98 ILE A O 1
ATOM 768 N N . ASP A 1 99 ? 11.530 -2.987 -10.286 1.00 92.00 99 ASP A N 1
ATOM 769 C CA . ASP A 1 99 ? 12.780 -2.221 -10.268 1.00 92.00 99 ASP A CA 1
ATOM 770 C C . ASP A 1 99 ? 13.179 -1.780 -11.678 1.00 92.00 99 ASP A C 1
ATOM 772 O O . ASP A 1 99 ? 13.491 -0.608 -11.893 1.00 92.00 99 ASP A O 1
ATOM 776 N N . ARG A 1 100 ? 13.100 -2.692 -12.658 1.00 90.31 100 ARG A N 1
ATOM 777 C CA . ARG A 1 100 ? 13.379 -2.386 -14.067 1.00 90.31 100 ARG A CA 1
ATOM 778 C C . ARG A 1 100 ? 12.424 -1.325 -14.609 1.00 90.31 100 ARG A C 1
ATOM 780 O O . ARG A 1 100 ? 12.882 -0.355 -15.211 1.00 90.31 100 ARG A O 1
ATOM 787 N N . TYR A 1 101 ? 11.123 -1.479 -14.355 1.00 89.69 101 TYR A N 1
ATOM 788 C CA . TYR A 1 101 ? 10.109 -0.513 -14.781 1.00 89.69 101 TYR A CA 1
ATOM 789 C C . TYR A 1 101 ? 10.346 0.878 -14.180 1.00 89.69 101 TYR A C 1
ATOM 791 O O . TYR A 1 101 ? 10.218 1.885 -14.875 1.00 89.69 101 TYR A O 1
ATOM 799 N N . MET A 1 102 ? 10.693 0.951 -12.895 1.00 90.62 102 MET A N 1
ATOM 800 C CA . MET A 1 102 ? 10.987 2.217 -12.223 1.00 90.62 102 MET A CA 1
ATOM 801 C C . MET A 1 102 ? 12.278 2.850 -12.760 1.00 90.62 102 MET A C 1
ATOM 803 O O . MET A 1 102 ? 12.305 4.060 -13.005 1.00 90.62 102 MET A O 1
ATOM 807 N N . ALA A 1 103 ? 13.299 2.039 -13.051 1.00 90.12 103 ALA A N 1
ATOM 808 C CA . ALA A 1 103 ? 14.529 2.492 -13.696 1.00 90.12 103 ALA A CA 1
ATOM 809 C C . ALA A 1 103 ? 14.268 3.094 -15.089 1.00 90.12 103 ALA A C 1
ATOM 811 O O . ALA A 1 103 ? 14.811 4.153 -15.403 1.00 90.12 103 ALA A O 1
ATOM 812 N N . ASP A 1 104 ? 13.356 2.517 -15.884 1.00 86.88 104 ASP A N 1
ATOM 813 C CA . ASP A 1 104 ? 12.924 3.093 -17.173 1.00 86.88 104 ASP A CA 1
ATOM 814 C C . ASP A 1 104 ? 12.226 4.456 -17.028 1.00 86.88 104 ASP A C 1
ATOM 816 O O . ASP A 1 104 ? 12.177 5.251 -17.970 1.00 86.88 104 ASP A O 1
ATOM 820 N N . LYS A 1 105 ? 11.690 4.757 -15.840 1.00 85.00 105 LYS A N 1
ATOM 821 C CA . LYS A 1 105 ? 11.136 6.073 -15.482 1.00 85.00 105 LYS A CA 1
ATOM 822 C C . LYS A 1 105 ? 12.175 7.012 -14.857 1.00 85.00 105 LYS A C 1
ATOM 824 O O . LYS A 1 105 ? 11.816 8.114 -14.443 1.00 85.00 105 LYS A O 1
ATOM 829 N N . GLY A 1 106 ? 13.444 6.608 -14.812 1.00 86.00 106 GLY A N 1
ATOM 830 C CA . GLY A 1 106 ? 14.545 7.383 -14.240 1.00 86.00 106 GLY A CA 1
ATOM 831 C C . GLY A 1 106 ? 14.613 7.338 -12.713 1.00 86.00 106 GLY A C 1
ATOM 832 O O . GLY A 1 106 ? 15.254 8.203 -12.114 1.00 86.00 106 GLY A O 1
ATOM 833 N N . LEU A 1 107 ? 13.944 6.374 -12.073 1.00 87.62 107 LEU A N 1
ATOM 834 C CA . LEU A 1 107 ? 14.012 6.179 -10.630 1.00 87.62 107 LEU A CA 1
ATOM 835 C C . LEU A 1 107 ? 15.027 5.086 -10.293 1.00 87.62 107 LEU A C 1
ATOM 837 O O . LEU A 1 107 ? 14.892 3.944 -10.721 1.00 87.62 107 LEU A O 1
ATOM 841 N N . ASP A 1 108 ? 16.034 5.443 -9.501 1.00 88.19 108 ASP A N 1
ATOM 842 C CA . ASP A 1 108 ? 17.017 4.483 -9.007 1.00 88.19 108 ASP A CA 1
ATOM 843 C C . ASP A 1 108 ? 16.368 3.454 -8.068 1.00 88.19 108 ASP A C 1
ATOM 845 O O . ASP A 1 108 ? 15.525 3.810 -7.240 1.00 88.19 108 ASP A O 1
ATOM 849 N N . LYS A 1 109 ? 16.801 2.191 -8.152 1.00 88.00 109 LYS A N 1
ATOM 850 C CA . LYS A 1 109 ? 16.290 1.085 -7.326 1.00 88.00 109 LYS A CA 1
ATOM 851 C C . LYS A 1 109 ? 16.345 1.390 -5.824 1.00 88.00 109 LYS A C 1
ATOM 853 O O . LYS A 1 109 ? 15.415 1.034 -5.105 1.00 88.00 109 LYS A O 1
ATOM 858 N N . SER A 1 110 ? 17.385 2.079 -5.349 1.00 88.94 110 SER A N 1
ATOM 859 C CA . SER A 1 110 ? 17.528 2.456 -3.932 1.00 88.94 110 SER A CA 1
ATOM 860 C C . SER A 1 110 ? 16.461 3.441 -3.444 1.00 88.94 110 SER A C 1
ATOM 862 O O . SER A 1 110 ? 16.243 3.567 -2.241 1.00 88.94 110 SER A O 1
ATOM 864 N N . LYS A 1 111 ? 15.780 4.129 -4.368 1.00 89.56 111 LYS A N 1
ATOM 865 C CA . LYS A 1 111 ? 14.725 5.106 -4.076 1.00 89.56 111 LYS A CA 1
ATOM 866 C C . LYS A 1 111 ? 13.317 4.519 -4.176 1.00 89.56 111 LYS A C 1
ATOM 868 O O . LYS A 1 111 ? 12.364 5.228 -3.872 1.00 89.56 111 LYS A O 1
ATOM 873 N N . VAL A 1 112 ? 13.173 3.263 -4.609 1.00 91.31 112 VAL A N 1
ATOM 874 C CA . VAL A 1 112 ? 11.872 2.591 -4.722 1.00 91.31 112 VAL A CA 1
ATOM 875 C C . VAL A 1 112 ? 11.406 2.164 -3.331 1.00 91.31 112 VAL A C 1
ATOM 877 O O . VAL A 1 112 ? 11.929 1.212 -2.749 1.00 91.31 112 VAL A O 1
ATOM 880 N N . THR A 1 113 ? 10.404 2.857 -2.797 1.00 93.56 113 THR A N 1
ATOM 881 C CA . THR A 1 113 ? 9.830 2.562 -1.478 1.00 93.56 113 THR A CA 1
ATOM 882 C C . THR A 1 113 ? 8.787 1.442 -1.536 1.00 93.56 113 THR A C 1
ATOM 884 O O . THR A 1 113 ? 8.323 1.035 -2.604 1.00 93.56 113 THR A O 1
ATOM 887 N N . ALA A 1 114 ? 8.358 0.953 -0.368 1.00 94.31 114 ALA A N 1
ATOM 888 C CA . ALA A 1 114 ? 7.262 -0.010 -0.294 1.00 94.31 114 ALA A CA 1
ATOM 889 C C . ALA A 1 114 ? 5.932 0.607 -0.775 1.00 94.31 114 ALA A C 1
ATOM 891 O O . ALA A 1 114 ? 5.165 -0.063 -1.464 1.00 94.31 114 ALA A O 1
ATOM 892 N N . LEU A 1 115 ? 5.691 1.899 -0.511 1.00 95.81 115 LEU A N 1
ATOM 893 C CA . LEU A 1 115 ? 4.514 2.616 -1.022 1.00 95.81 115 LEU A CA 1
ATOM 894 C C . LEU A 1 115 ? 4.524 2.727 -2.547 1.00 95.81 115 LEU A C 1
ATOM 896 O O . LEU A 1 115 ? 3.481 2.572 -3.181 1.00 95.81 115 LEU A O 1
ATOM 900 N N . ASP A 1 116 ? 5.697 2.934 -3.145 1.00 94.06 116 ASP A N 1
ATOM 901 C CA . ASP A 1 116 ? 5.853 2.954 -4.600 1.00 94.06 116 ASP A CA 1
ATOM 902 C C . ASP A 1 116 ? 5.508 1.594 -5.222 1.00 94.06 116 ASP A C 1
ATOM 904 O O . ASP A 1 116 ? 4.848 1.541 -6.263 1.00 94.06 116 ASP A O 1
ATOM 908 N N . ARG A 1 117 ? 5.894 0.493 -4.560 1.00 93.69 117 ARG A N 1
ATOM 909 C CA . ARG A 1 117 ? 5.524 -0.868 -4.977 1.00 93.69 117 ARG A CA 1
ATOM 910 C C . ARG A 1 117 ? 4.025 -1.106 -4.854 1.00 93.69 117 ARG A C 1
ATOM 912 O O . ARG A 1 117 ? 3.423 -1.568 -5.817 1.00 93.69 117 ARG A O 1
ATOM 919 N N . LEU A 1 118 ? 3.399 -0.730 -3.738 1.00 95.31 118 LEU A N 1
ATOM 920 C CA . LEU A 1 118 ? 1.943 -0.837 -3.572 1.00 95.31 118 LEU A CA 1
ATOM 921 C C . LEU A 1 118 ? 1.200 -0.023 -4.646 1.00 95.31 118 LEU A C 1
ATOM 923 O O . LEU A 1 118 ? 0.289 -0.528 -5.302 1.00 95.31 118 LEU A O 1
ATOM 927 N N . ALA A 1 119 ? 1.644 1.206 -4.913 1.00 94.50 119 ALA A N 1
ATOM 928 C CA . ALA A 1 119 ? 1.096 2.045 -5.977 1.00 94.50 119 ALA A CA 1
ATOM 929 C C . ALA A 1 119 ? 1.303 1.443 -7.379 1.00 94.50 119 ALA A C 1
ATOM 931 O O . ALA A 1 119 ? 0.416 1.548 -8.233 1.00 94.50 119 ALA A O 1
ATOM 932 N N . TYR A 1 120 ? 2.449 0.799 -7.630 1.00 92.69 120 TYR A N 1
ATOM 933 C CA . TYR A 1 120 ? 2.687 0.043 -8.860 1.00 92.69 120 TYR A CA 1
ATOM 934 C C . TYR A 1 120 ? 1.746 -1.156 -8.982 1.00 92.69 120 TYR A C 1
ATOM 936 O O . TYR A 1 120 ? 1.223 -1.395 -10.070 1.00 92.69 120 TYR A O 1
ATOM 944 N N . MET A 1 121 ? 1.499 -1.890 -7.894 1.00 92.25 121 MET A N 1
ATOM 945 C CA . MET A 1 121 ? 0.572 -3.022 -7.905 1.00 92.25 121 MET A CA 1
ATOM 946 C C . MET A 1 121 ? -0.841 -2.560 -8.235 1.00 92.25 121 MET A C 1
ATOM 948 O O . MET A 1 121 ? -1.497 -3.176 -9.072 1.00 92.25 121 MET A O 1
ATOM 952 N N . GLY A 1 122 ? -1.298 -1.445 -7.660 1.00 93.00 122 GLY A N 1
ATOM 953 C CA . GLY A 1 122 ? -2.607 -0.887 -7.983 1.00 93.00 122 GLY A CA 1
ATOM 954 C C . GLY A 1 122 ? -3.717 -1.912 -7.749 1.00 93.00 122 GLY A C 1
ATOM 955 O O . GLY A 1 122 ? -3.924 -2.348 -6.625 1.00 93.00 122 GLY A O 1
ATOM 956 N N . ASN A 1 123 ? -4.398 -2.332 -8.818 1.00 91.19 123 ASN A N 1
ATOM 957 C CA . ASN A 1 123 ? -5.432 -3.379 -8.802 1.00 91.19 123 ASN A CA 1
ATOM 958 C C . ASN A 1 123 ? -4.935 -4.769 -9.258 1.00 91.19 123 ASN A C 1
ATOM 960 O O . ASN A 1 123 ? -5.736 -5.628 -9.625 1.00 91.19 123 ASN A O 1
ATOM 964 N N . ARG A 1 124 ? -3.616 -4.964 -9.323 1.00 88.06 124 ARG A N 1
ATOM 965 C CA . ARG A 1 124 ? -2.942 -6.211 -9.724 1.00 88.06 124 ARG A CA 1
ATOM 966 C C . ARG A 1 124 ? -2.311 -6.939 -8.536 1.00 88.06 124 ARG A C 1
ATOM 968 O O . ARG A 1 124 ? -1.611 -7.926 -8.746 1.00 88.06 124 ARG A O 1
ATOM 975 N N . ALA A 1 125 ? -2.498 -6.415 -7.326 1.00 87.81 125 ALA A N 1
ATOM 976 C CA . ALA A 1 125 ? -2.097 -7.064 -6.088 1.00 87.81 125 ALA A CA 1
ATOM 977 C C . ALA A 1 125 ? -2.767 -8.433 -5.949 1.00 87.81 125 ALA A C 1
ATOM 979 O O . ALA A 1 125 ? -3.878 -8.646 -6.439 1.00 87.81 125 ALA A O 1
ATOM 980 N N . MET A 1 126 ? -2.067 -9.369 -5.308 1.00 84.88 126 MET A N 1
ATOM 981 C CA . MET A 1 126 ? -2.641 -10.675 -5.013 1.00 84.88 126 MET A CA 1
ATOM 982 C C . MET A 1 126 ? -3.829 -10.510 -4.052 1.00 84.88 126 MET A C 1
ATOM 984 O O . MET A 1 126 ? -3.788 -9.705 -3.123 1.00 84.88 126 MET A O 1
ATOM 988 N N . GLY A 1 127 ? -4.897 -11.276 -4.280 1.00 86.94 127 GLY A N 1
ATOM 989 C CA . GLY A 1 127 ? -6.095 -11.245 -3.444 1.00 86.94 127 GLY A CA 1
ATOM 990 C C . GLY A 1 127 ? -7.075 -10.128 -3.814 1.00 86.94 127 GLY A C 1
ATOM 991 O O . GLY A 1 127 ? -7.316 -9.855 -4.987 1.00 86.94 127 GLY A O 1
ATOM 992 N N . ALA A 1 128 ? -7.712 -9.546 -2.796 1.00 91.81 128 ALA A N 1
ATOM 993 C CA . ALA A 1 128 ? -8.814 -8.591 -2.943 1.00 91.81 128 ALA A CA 1
ATOM 994 C C . ALA A 1 128 ? -8.424 -7.134 -2.646 1.00 91.81 128 ALA A C 1
ATOM 996 O O . ALA A 1 128 ? -9.277 -6.245 -2.734 1.00 91.81 128 ALA A O 1
ATOM 997 N N . LEU A 1 129 ? -7.170 -6.908 -2.246 1.00 95.44 129 LEU A N 1
ATOM 998 C CA . LEU A 1 129 ? -6.669 -5.585 -1.910 1.00 95.44 129 LEU A CA 1
ATOM 999 C C . LEU A 1 129 ? -6.283 -4.813 -3.170 1.00 95.44 129 LEU A C 1
ATOM 1001 O O . LEU A 1 129 ? -5.687 -5.353 -4.097 1.00 95.44 129 LEU A O 1
ATOM 1005 N N . GLU A 1 130 ? -6.614 -3.528 -3.186 1.00 96.00 130 GLU A N 1
ATOM 1006 C CA . GLU A 1 130 ? -6.275 -2.613 -4.271 1.00 96.00 130 GLU A CA 1
ATOM 1007 C C . GLU A 1 130 ? -5.689 -1.315 -3.703 1.00 96.00 130 GLU A C 1
ATOM 1009 O O . GLU A 1 130 ? -6.076 -0.851 -2.628 1.00 96.00 130 GLU A O 1
ATOM 1014 N N . TYR A 1 131 ? -4.781 -0.692 -4.449 1.00 96.81 131 TYR A N 1
ATOM 1015 C CA . TYR A 1 131 ? -3.986 0.443 -3.983 1.00 96.81 131 TYR A CA 1
ATOM 1016 C C . TYR A 1 131 ? -4.145 1.678 -4.869 1.00 96.81 131 TYR A C 1
ATOM 1018 O O . TYR A 1 131 ? -4.123 1.602 -6.105 1.00 96.81 131 TYR A O 1
ATOM 1026 N N . LYS A 1 132 ? -4.269 2.848 -4.233 1.00 96.12 132 LYS A N 1
ATOM 1027 C CA . LYS A 1 132 ? -4.304 4.154 -4.909 1.00 96.12 132 LYS A CA 1
ATOM 1028 C C . LYS A 1 132 ? -3.322 5.138 -4.257 1.00 96.12 132 LYS A C 1
ATOM 1030 O O . LYS A 1 132 ? -3.279 5.190 -3.034 1.00 96.12 132 LYS A O 1
ATOM 1035 N N . PRO A 1 133 ? -2.603 5.978 -5.022 1.00 94.31 133 PRO A N 1
ATOM 1036 C CA . PRO A 1 133 ? -2.726 6.174 -6.467 1.00 94.31 133 PRO A CA 1
ATOM 1037 C C . PRO A 1 133 ? -2.167 4.995 -7.269 1.00 94.31 133 PRO A C 1
ATOM 1039 O O . PRO A 1 133 ? -1.143 4.425 -6.912 1.00 94.31 133 PRO A O 1
ATOM 1042 N N . THR A 1 134 ? -2.828 4.644 -8.371 1.00 90.31 134 THR A N 1
ATOM 1043 C CA . THR A 1 134 ? -2.348 3.585 -9.264 1.00 90.31 134 THR A CA 1
ATOM 1044 C C . THR A 1 134 ? -1.274 4.138 -10.196 1.00 90.31 134 THR A C 1
ATOM 1046 O O . THR A 1 134 ? -1.499 5.125 -10.896 1.00 90.31 134 THR A O 1
ATOM 1049 N N . ARG A 1 135 ? -0.105 3.495 -10.202 1.00 88.00 135 ARG A N 1
ATOM 1050 C CA . ARG A 1 135 ? 1.063 3.840 -11.037 1.00 88.00 135 ARG A CA 1
ATOM 1051 C C . ARG A 1 135 ? 1.493 2.710 -11.964 1.00 88.00 135 ARG A C 1
ATOM 1053 O O . ARG A 1 135 ? 2.544 2.791 -12.606 1.00 88.00 135 ARG A O 1
ATOM 1060 N N . SER A 1 136 ? 0.675 1.664 -12.025 1.00 81.50 136 SER A N 1
ATOM 1061 C CA . SER A 1 136 ? 0.859 0.538 -12.925 1.00 81.50 136 SER A CA 1
ATOM 1062 C C . SER A 1 136 ? 0.922 1.015 -14.381 1.00 81.50 136 SER A C 1
ATOM 1064 O O . SER A 1 136 ? 0.215 1.962 -14.749 1.00 81.50 136 SER A O 1
ATOM 1066 N N . PRO A 1 137 ? 1.714 0.349 -15.236 1.00 79.19 137 PRO A N 1
ATOM 1067 C CA . PRO A 1 137 ? 1.647 0.575 -16.671 1.00 79.19 137 PRO A CA 1
ATOM 1068 C C . PRO A 1 137 ? 0.217 0.353 -17.197 1.00 79.19 137 PRO A C 1
ATOM 1070 O O . PRO A 1 137 ? -0.543 -0.432 -16.611 1.00 79.19 137 PRO A O 1
ATOM 1073 N N . PRO A 1 138 ? -0.167 1.023 -18.302 1.00 73.56 138 PRO A N 1
ATOM 1074 C CA . PRO A 1 138 ? -1.478 0.852 -18.912 1.00 73.56 138 PRO A CA 1
ATOM 1075 C C . PRO A 1 138 ? -1.784 -0.626 -19.150 1.00 73.56 138 PRO A C 1
ATOM 1077 O O . PRO A 1 138 ? -0.927 -1.394 -19.587 1.00 73.56 138 PRO A O 1
ATOM 1080 N N . ARG A 1 139 ? -3.023 -1.036 -18.870 1.00 67.12 139 ARG A N 1
ATOM 1081 C CA . ARG A 1 139 ? -3.461 -2.410 -19.116 1.00 67.12 139 ARG A CA 1
ATOM 1082 C C . ARG A 1 139 ? -3.394 -2.676 -20.623 1.00 67.12 139 ARG A C 1
ATOM 1084 O O . ARG A 1 139 ? -4.172 -2.105 -21.386 1.00 67.12 139 ARG A O 1
ATOM 1091 N N . HIS A 1 140 ? -2.482 -3.543 -21.051 1.00 67.00 140 HIS A N 1
ATOM 1092 C CA . HIS A 1 140 ? -2.521 -4.077 -22.408 1.00 67.00 140 HIS A CA 1
ATOM 1093 C C . HIS A 1 140 ? -3.783 -4.930 -22.567 1.00 67.00 140 HIS A C 1
ATOM 1095 O O . HIS A 1 140 ? -4.198 -5.621 -21.630 1.00 67.00 140 HIS A O 1
ATOM 1101 N N . LYS A 1 141 ? -4.424 -4.849 -23.740 1.00 66.56 141 LYS A N 1
ATOM 1102 C CA . LYS A 1 141 ? -5.538 -5.744 -24.070 1.00 66.56 141 LYS A CA 1
ATOM 1103 C C . LYS A 1 141 ? -5.034 -7.186 -23.949 1.00 66.56 141 LYS A C 1
ATOM 1105 O O . LYS A 1 141 ? -3.910 -7.428 -24.389 1.00 66.56 141 LYS A O 1
ATOM 1110 N N . PRO A 1 142 ? -5.819 -8.114 -23.376 1.00 65.62 142 PRO A N 1
ATOM 1111 C CA . PRO A 1 142 ? -5.447 -9.521 -23.358 1.00 65.62 142 PRO A CA 1
ATOM 1112 C C . PRO A 1 142 ? -5.121 -9.958 -24.787 1.00 65.62 142 PRO A C 1
ATOM 1114 O O . PRO A 1 142 ? -5.990 -9.913 -25.658 1.00 65.62 142 PRO A O 1
ATOM 1117 N N . SER A 1 143 ? -3.860 -10.288 -25.049 1.00 67.75 143 SER A N 1
ATOM 1118 C CA . SER A 1 143 ? -3.456 -10.918 -26.298 1.00 67.75 143 SER A CA 1
ATOM 1119 C C . SER A 1 143 ? -3.569 -12.427 -26.128 1.00 67.75 143 SER A C 1
ATOM 1121 O O . SER A 1 143 ? -3.378 -12.961 -25.032 1.00 67.75 143 SER A O 1
ATOM 1123 N N . ALA A 1 144 ? -3.897 -13.128 -27.213 1.00 73.44 144 ALA A N 1
ATOM 1124 C CA . ALA A 1 144 ? -3.704 -14.566 -27.245 1.00 73.44 144 ALA A CA 1
ATOM 1125 C C . ALA A 1 144 ? -2.203 -14.819 -27.082 1.00 73.44 144 ALA A C 1
ATOM 1127 O O . ALA A 1 144 ? -1.407 -14.405 -27.923 1.00 73.44 144 ALA A O 1
ATOM 1128 N N . ILE A 1 145 ? -1.817 -15.434 -25.968 1.00 68.00 145 ILE A N 1
ATOM 1129 C CA . ILE A 1 145 ? -0.433 -15.835 -25.754 1.00 68.00 145 ILE A CA 1
ATOM 1130 C C . ILE A 1 145 ? -0.158 -16.979 -26.725 1.00 68.00 145 ILE A C 1
ATOM 1132 O O . ILE A 1 145 ? -0.748 -18.056 -26.607 1.00 68.00 145 ILE A O 1
ATOM 1136 N N . VAL A 1 146 ? 0.726 -16.751 -27.694 1.00 74.38 146 VAL A N 1
ATOM 1137 C CA . VAL A 1 146 ? 1.175 -17.815 -28.586 1.00 74.38 146 VAL A CA 1
ATOM 1138 C C . VAL A 1 146 ? 2.138 -18.687 -27.785 1.00 74.38 146 VAL A C 1
ATOM 1140 O O . VAL A 1 146 ? 3.270 -18.300 -27.510 1.00 74.38 146 VAL A O 1
ATOM 1143 N N . LEU A 1 147 ? 1.680 -19.871 -27.370 1.00 75.31 147 LEU A N 1
ATOM 1144 C CA . LEU A 1 147 ? 2.443 -20.768 -26.493 1.00 75.31 147 LEU A CA 1
ATOM 1145 C C . LEU A 1 147 ? 3.848 -21.083 -27.042 1.00 75.31 147 LEU A C 1
ATOM 1147 O O . LEU A 1 147 ? 4.788 -21.266 -26.273 1.00 75.31 147 LEU A O 1
ATOM 1151 N N . SER A 1 148 ? 4.004 -21.105 -28.370 1.00 75.00 148 SER A N 1
ATOM 1152 C CA . SER A 1 148 ? 5.296 -21.325 -29.022 1.00 75.00 148 SER A CA 1
ATOM 1153 C C . SER A 1 148 ? 6.307 -2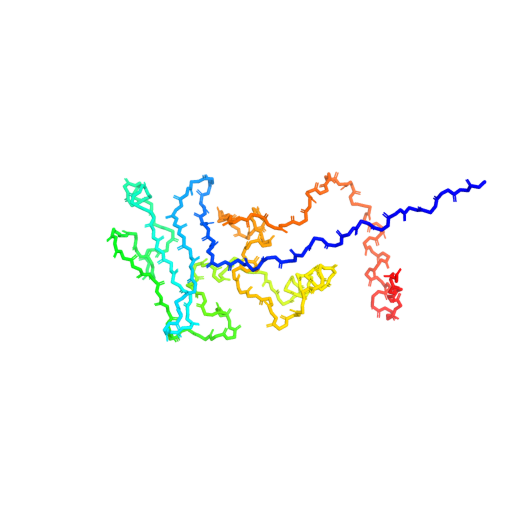0.212 -28.749 1.00 75.00 148 SER A C 1
ATOM 1155 O O . SER A 1 148 ? 7.491 -20.510 -28.624 1.00 75.00 148 SER A O 1
ATOM 1157 N N . GLU A 1 149 ? 5.870 -18.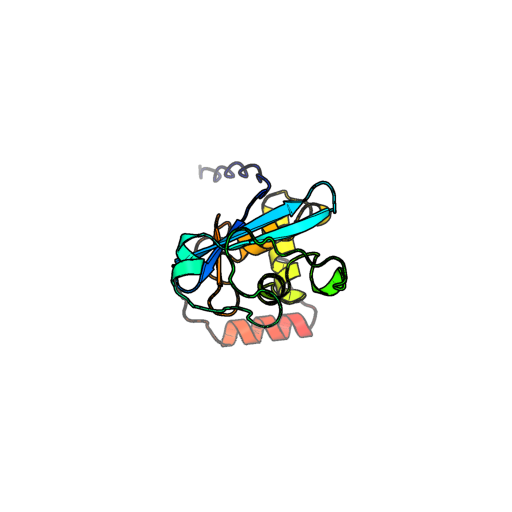956 -28.616 1.00 79.62 149 GLU A N 1
ATOM 1158 C CA . GLU A 1 149 ? 6.765 -17.841 -28.284 1.00 79.62 149 GLU A CA 1
ATOM 11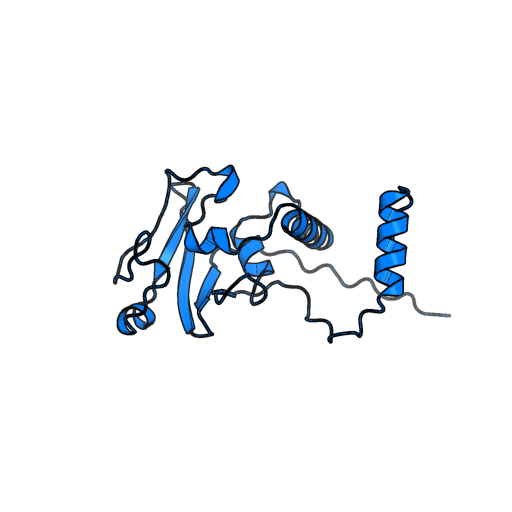59 C C . GLU A 1 149 ? 7.293 -17.980 -26.857 1.00 79.62 149 GLU A C 1
ATOM 1161 O O . GLU A 1 149 ? 8.499 -17.887 -26.649 1.00 79.62 149 GLU A O 1
ATOM 1166 N N . LEU A 1 150 ? 6.430 -18.315 -25.890 1.00 80.31 150 LEU A N 1
ATOM 1167 C CA . LEU A 1 150 ? 6.864 -18.579 -24.514 1.00 80.31 150 LEU A CA 1
ATOM 1168 C C . LEU A 1 150 ? 7.874 -19.729 -24.441 1.00 80.31 150 LEU A C 1
ATOM 1170 O O . LEU A 1 150 ? 8.889 -19.617 -23.755 1.00 80.31 150 LEU A O 1
ATOM 1174 N N . VAL A 1 151 ? 7.616 -20.824 -25.165 1.00 84.00 151 VAL A N 1
ATOM 1175 C CA . VAL A 1 151 ? 8.528 -21.977 -25.215 1.00 84.00 151 VAL A CA 1
ATOM 1176 C C . VAL A 1 151 ? 9.860 -21.595 -25.861 1.00 84.00 151 VAL A C 1
ATOM 1178 O O . VAL A 1 151 ? 10.909 -22.011 -25.372 1.00 84.00 151 VAL A O 1
ATOM 1181 N N . SER A 1 152 ? 9.838 -20.798 -26.931 1.00 82.62 152 SER A N 1
ATOM 1182 C CA . SER A 1 152 ? 11.055 -20.320 -27.594 1.00 82.62 152 SER A CA 1
ATOM 1183 C C . SER A 1 152 ? 11.890 -19.434 -26.668 1.00 82.62 152 SER A C 1
ATOM 1185 O O . SER A 1 152 ? 13.088 -19.662 -26.529 1.00 82.62 152 SER A O 1
ATOM 1187 N N . GLN A 1 153 ? 11.260 -18.467 -25.997 1.00 84.25 153 GLN A N 1
ATOM 1188 C CA . GLN A 1 153 ? 11.939 -17.551 -25.075 1.00 84.25 153 GLN A CA 1
ATOM 1189 C C . GLN A 1 153 ? 12.504 -18.286 -23.852 1.00 84.25 153 GLN A C 1
ATOM 1191 O O . GLN A 1 153 ? 13.643 -18.053 -23.456 1.00 84.25 153 GLN A O 1
ATOM 1196 N N . ALA A 1 154 ? 11.759 -19.245 -23.293 1.00 83.06 154 ALA A N 1
ATOM 1197 C CA . ALA A 1 154 ? 12.245 -20.066 -22.186 1.00 83.06 154 ALA A CA 1
ATOM 1198 C C . ALA A 1 154 ? 13.461 -20.924 -22.582 1.00 83.06 154 ALA A C 1
ATOM 1200 O O . ALA A 1 154 ? 14.411 -21.027 -21.808 1.00 83.06 154 ALA A O 1
ATOM 1201 N N . ARG A 1 155 ? 13.467 -21.510 -23.790 1.00 84.75 155 ARG A N 1
ATOM 1202 C CA . ARG A 1 155 ? 14.627 -22.261 -24.307 1.00 84.75 155 ARG A CA 1
ATOM 1203 C C . ARG A 1 155 ? 15.850 -21.362 -24.475 1.00 84.75 155 ARG A C 1
ATOM 1205 O O . ARG A 1 155 ? 16.919 -21.719 -23.995 1.00 84.75 155 ARG A O 1
ATOM 1212 N N . GLN A 1 156 ? 15.673 -20.178 -25.058 1.00 83.44 156 GLN A N 1
ATOM 1213 C CA . GLN A 1 156 ? 16.752 -19.196 -25.214 1.00 83.44 156 GLN A CA 1
ATOM 1214 C C . GLN A 1 156 ? 17.329 -18.748 -23.867 1.00 83.44 156 GLN A C 1
ATOM 1216 O O . GLN A 1 156 ? 18.545 -18.621 -23.737 1.00 83.44 156 GLN A O 1
ATOM 1221 N N . ALA A 1 157 ? 16.482 -18.572 -22.848 1.00 82.94 157 ALA A N 1
ATOM 1222 C CA . ALA A 1 157 ? 16.924 -18.262 -21.491 1.00 82.94 157 ALA A CA 1
ATOM 1223 C C . ALA A 1 157 ? 17.788 -19.380 -20.885 1.00 82.94 157 ALA A C 1
ATOM 1225 O O . ALA A 1 157 ? 18.840 -19.100 -20.315 1.00 82.94 157 ALA A O 1
ATOM 1226 N N . VAL A 1 158 ? 17.373 -20.643 -21.039 1.00 82.75 158 VAL A N 1
ATOM 1227 C CA . VAL A 1 158 ? 18.130 -21.816 -20.559 1.00 82.75 158 VAL A CA 1
ATOM 1228 C C . VAL A 1 158 ? 19.461 -21.971 -21.300 1.00 82.75 158 VAL A C 1
ATOM 1230 O O . VAL A 1 158 ? 20.465 -22.333 -20.694 1.00 82.75 158 VAL A O 1
ATOM 1233 N N . GLU A 1 159 ? 19.483 -21.663 -22.594 1.00 85.06 159 GLU A N 1
ATOM 1234 C CA . GLU A 1 159 ? 20.680 -21.709 -23.441 1.00 85.06 159 GLU A CA 1
ATOM 1235 C C . GLU A 1 159 ? 21.581 -20.466 -23.276 1.00 85.06 159 GLU A C 1
ATOM 1237 O O . GLU A 1 159 ? 22.616 -20.361 -23.930 1.00 85.06 159 GLU A O 1
ATOM 1242 N N . GLY A 1 160 ? 21.216 -19.516 -22.403 1.00 72.94 160 GLY A N 1
ATOM 1243 C CA . GLY A 1 160 ? 22.006 -18.315 -22.113 1.00 72.94 160 GLY A CA 1
ATOM 1244 C C . GLY A 1 160 ? 22.023 -17.278 -23.240 1.00 72.94 160 GLY A C 1
ATOM 1245 O O . GLY A 1 160 ? 22.874 -16.393 -23.248 1.00 72.94 160 GLY A O 1
ATOM 1246 N N . THR A 1 161 ? 21.092 -17.371 -24.190 1.00 70.31 161 THR A N 1
ATOM 1247 C CA . THR A 1 161 ? 21.030 -16.520 -25.388 1.00 70.31 161 THR A CA 1
ATOM 1248 C C . THR A 1 161 ? 19.860 -15.539 -25.299 1.00 70.31 161 THR A C 1
ATOM 1250 O O . THR A 1 161 ? 19.052 -15.426 -26.220 1.00 70.31 161 THR A O 1
ATOM 1253 N N . LEU A 1 162 ? 19.722 -14.849 -24.165 1.00 59.22 162 LEU A N 1
ATOM 1254 C CA . LEU A 1 162 ? 18.775 -13.739 -24.074 1.00 59.22 162 LEU A CA 1
ATOM 1255 C C . LEU A 1 162 ? 19.357 -12.560 -24.847 1.00 59.22 162 LEU A C 1
ATOM 1257 O O . LEU A 1 162 ? 20.383 -11.997 -24.469 1.00 59.22 162 LEU A O 1
ATOM 1261 N N . VAL A 1 163 ? 18.716 -12.223 -25.962 1.00 55.81 163 VAL A N 1
ATOM 1262 C CA . VAL A 1 163 ? 18.993 -10.978 -26.670 1.00 55.81 163 VAL A CA 1
ATOM 1263 C C . VAL A 1 163 ? 18.425 -9.863 -25.798 1.00 55.81 163 VAL A C 1
ATOM 1265 O O . VAL A 1 163 ? 17.211 -9.754 -25.643 1.00 55.81 163 VAL A O 1
ATOM 1268 N N . ASP A 1 164 ? 19.306 -9.087 -25.170 1.00 45.16 164 ASP A N 1
ATOM 1269 C CA . ASP A 1 164 ? 18.919 -7.863 -24.473 1.00 45.16 164 ASP A CA 1
ATOM 1270 C C . ASP A 1 164 ? 18.414 -6.871 -25.533 1.00 45.16 164 ASP A C 1
ATOM 1272 O O . ASP A 1 164 ? 19.201 -6.291 -26.288 1.00 45.16 164 ASP A O 1
ATOM 1276 N N . ASP A 1 165 ? 17.091 -6.715 -25.629 1.00 45.03 165 ASP A N 1
ATOM 1277 C CA . ASP A 1 165 ? 16.478 -5.683 -26.463 1.00 45.03 165 ASP A CA 1
ATOM 1278 C C . ASP A 1 165 ? 16.875 -4.311 -25.894 1.00 45.03 165 ASP A C 1
ATOM 1280 O O . ASP A 1 165 ? 16.400 -3.869 -24.842 1.00 45.03 165 ASP A O 1
ATOM 1284 N N . THR A 1 166 ? 17.820 -3.682 -26.592 1.00 34.59 166 THR A N 1
ATOM 1285 C CA . THR A 1 166 ? 18.397 -2.361 -26.313 1.00 34.59 166 THR A CA 1
ATOM 1286 C C . THR A 1 166 ? 17.532 -1.232 -26.857 1.00 34.59 166 THR A C 1
ATOM 1288 O O . THR A 1 166 ? 16.897 -1.408 -27.921 1.00 34.59 166 THR A O 1
#

Radius of gyration: 19.43 Å; chains: 1; bounding box: 41×36×62 Å

pLDDT: mean 85.37, std 14.73, range [34.59, 98.0]

Foldseek 3Di:
DDDDPDDPDQDQDDDDQKKFKAFQNHGFWMWGADPVLRAIKIAGDPVNLVVPDALPCPQCNRDPPDIHFDPPDDCVQQVRYDPSLSQQADDPVVLVVLQVVVVVSVDHSVRCHSLNRLLQCACVTPDRMGIPPHPHDPDDDDDDPPVVVVVVQVVCVVVVNDDPPD